Protein AF-W2SUS7-F1 (afdb_monomer_lite)

Organism: Necator americanus (NCBI:txid51031)

Sequence (127 aa):
MENPVPAKEDDEEQRRKEDVAWAEAGSSLRRVKRGKLRSSNHVSIKEGKYINYYSSYFFNFIPSSLKSVPLTDILEVRAGYNTDNLHRAAKQYVFQEAAPESTCFSVIFTHVKFLHKSVDFAASSKE

Secondary structure (DSSP, 8-state):
-PPP--HHHHHHHHHHHHHHHHHHH-EEEEEEETTEEEEEEEEEEETTTEEEEEE--SSTTSPPEEEEEEGGGEEEEEETT-SHHHHHHHTSHHHHHHS-GGGEEEEEEEETTTEEEEEEEE-SS--

Foldseek 3Di:
DDDDDDDPVVVVVVVVVVVQVDQAVFDWWFWQDQLDTHHTDTWHQPPVFWIWDWADDPDPPDDTDIDTDTPVFWDDKAAFQPDPRSVVSVVDPVSCVVAPRLQKMWTWGQDPPPRIDIIIIGDPDND

Structure (mmCIF, N/CA/C/O backbone):
data_AF-W2SUS7-F1
#
_entry.id   AF-W2SUS7-F1
#
loop_
_atom_site.group_PDB
_atom_site.id
_atom_site.type_symbol
_atom_site.label_atom_id
_atom_site.label_alt_id
_atom_site.label_comp_id
_atom_site.label_asym_id
_atom_site.label_entity_id
_atom_site.label_seq_id
_atom_site.pdbx_PDB_ins_code
_atom_site.Cartn_x
_atom_site.Cartn_y
_atom_site.Cartn_z
_atom_site.occupancy
_atom_site.B_iso_or_equiv
_atom_site.auth_seq_id
_atom_site.auth_comp_id
_atom_site.auth_asym_id
_atom_site.auth_atom_id
_atom_site.pdbx_PDB_model_num
ATOM 1 N N . MET A 1 1 ? 8.725 -3.638 49.864 1.00 43.28 1 MET A N 1
ATOM 2 C CA . MET A 1 1 ? 9.710 -3.145 48.882 1.00 43.28 1 MET A CA 1
ATOM 3 C C . MET A 1 1 ? 9.092 -3.364 47.516 1.00 43.28 1 MET A C 1
ATOM 5 O O . MET A 1 1 ? 9.174 -4.465 46.992 1.00 43.28 1 MET A O 1
ATOM 9 N N . GLU A 1 2 ? 8.348 -2.374 47.027 1.00 50.94 2 GLU A N 1
ATOM 10 C CA . GLU A 1 2 ? 7.801 -2.392 45.669 1.00 50.94 2 GLU A CA 1
ATOM 11 C C . GLU A 1 2 ? 8.917 -1.990 44.708 1.00 50.94 2 GLU A C 1
ATOM 13 O O . GLU A 1 2 ? 9.542 -0.941 44.868 1.00 50.94 2 GLU A O 1
ATOM 18 N N . ASN A 1 3 ? 9.214 -2.870 43.757 1.00 52.97 3 ASN A N 1
ATOM 19 C CA . ASN A 1 3 ? 10.178 -2.593 42.704 1.00 52.97 3 ASN A CA 1
ATOM 20 C C . ASN A 1 3 ? 9.542 -1.623 41.701 1.00 52.97 3 ASN A C 1
ATOM 22 O O . ASN A 1 3 ? 8.468 -1.937 41.185 1.00 52.97 3 ASN A O 1
ATOM 26 N N . PRO A 1 4 ? 10.177 -0.489 41.365 1.00 54.16 4 PRO A N 1
ATOM 27 C CA . PRO A 1 4 ? 9.678 0.353 40.299 1.00 54.16 4 PRO A CA 1
ATOM 28 C C . PRO A 1 4 ? 10.049 -0.302 38.967 1.00 54.16 4 PRO A C 1
ATOM 30 O O . PRO A 1 4 ? 11.225 -0.413 38.620 1.00 54.16 4 PRO A O 1
ATOM 33 N N . VAL A 1 5 ? 9.041 -0.697 38.192 1.00 61.47 5 VAL A N 1
ATOM 34 C CA . VAL A 1 5 ? 9.189 -0.957 36.755 1.00 61.47 5 VAL A CA 1
ATOM 35 C C . VAL A 1 5 ? 8.229 -0.028 35.999 1.00 61.47 5 VAL A C 1
ATOM 37 O O . VAL A 1 5 ? 7.137 -0.472 35.676 1.00 61.47 5 VAL A O 1
ATOM 40 N N . PRO A 1 6 ? 8.571 1.257 35.740 1.00 55.34 6 PRO A N 1
ATOM 41 C CA . PRO A 1 6 ? 7.690 2.147 34.976 1.00 55.34 6 PRO A CA 1
ATOM 42 C C . PRO A 1 6 ? 8.255 2.573 33.607 1.00 55.34 6 PRO A C 1
ATOM 44 O O . PRO A 1 6 ? 7.505 2.975 32.737 1.00 55.34 6 PRO A O 1
ATOM 47 N N . ALA A 1 7 ? 9.564 2.467 33.355 1.00 60.62 7 ALA A N 1
ATOM 48 C CA . ALA A 1 7 ? 10.171 3.160 32.209 1.00 60.62 7 ALA A CA 1
ATOM 49 C C . ALA A 1 7 ? 9.937 2.496 30.836 1.00 60.62 7 ALA A C 1
ATOM 51 O O . ALA A 1 7 ? 9.979 3.170 29.819 1.00 60.62 7 ALA A O 1
ATOM 52 N N . LYS A 1 8 ? 9.725 1.174 30.775 1.00 64.81 8 LYS A N 1
ATOM 53 C CA . LYS A 1 8 ? 9.675 0.447 29.489 1.00 64.81 8 LYS A CA 1
ATOM 54 C C . LYS A 1 8 ? 8.287 0.411 28.848 1.00 64.81 8 LYS A C 1
ATOM 56 O O . LYS A 1 8 ? 8.191 0.396 27.625 1.00 64.81 8 LYS A O 1
ATOM 61 N N . GLU A 1 9 ? 7.235 0.379 29.661 1.00 73.25 9 GLU A N 1
ATOM 62 C CA . GLU A 1 9 ? 5.850 0.319 29.173 1.00 73.25 9 GLU A CA 1
ATOM 63 C C . GLU A 1 9 ? 5.398 1.674 28.615 1.00 73.25 9 GLU A C 1
ATOM 65 O O . GLU A 1 9 ? 4.752 1.722 27.565 1.00 73.25 9 GLU A O 1
ATOM 70 N N . ASP A 1 10 ? 5.826 2.767 29.251 1.00 80.94 10 ASP A N 1
ATOM 71 C CA . ASP A 1 10 ? 5.538 4.133 28.809 1.00 80.94 10 ASP A CA 1
ATOM 72 C C . ASP A 1 10 ? 6.174 4.434 27.437 1.00 80.94 10 ASP A C 1
ATOM 74 O O . ASP A 1 10 ? 5.511 4.979 26.550 1.00 80.94 10 ASP A O 1
ATOM 78 N N . ASP A 1 11 ? 7.418 3.994 27.214 1.00 86.56 11 ASP A N 1
ATOM 79 C CA . ASP A 1 11 ? 8.122 4.144 25.932 1.00 86.56 11 ASP A CA 1
ATOM 80 C C . ASP A 1 11 ? 7.456 3.333 24.802 1.00 86.56 11 ASP A C 1
ATOM 82 O O . ASP A 1 11 ? 7.376 3.773 23.652 1.00 86.56 11 ASP A O 1
ATOM 86 N N . GLU A 1 12 ? 6.963 2.128 25.100 1.00 89.81 12 GLU A N 1
ATOM 87 C CA . GLU A 1 12 ? 6.254 1.288 24.129 1.00 89.81 12 GLU A CA 1
ATOM 88 C C . GLU A 1 12 ? 4.885 1.844 23.750 1.00 89.81 12 GLU A C 1
ATOM 90 O O . GLU A 1 12 ? 4.509 1.806 22.577 1.00 89.81 12 GLU A O 1
ATOM 95 N N . GLU A 1 13 ? 4.134 2.354 24.723 1.00 91.50 13 GLU A N 1
ATOM 96 C CA . GLU A 1 13 ? 2.854 3.016 24.483 1.00 91.50 13 GLU A CA 1
ATOM 97 C C . GLU A 1 13 ? 3.039 4.286 23.648 1.00 91.50 13 GLU A C 1
ATOM 99 O O . GLU A 1 13 ? 2.276 4.527 22.712 1.00 91.50 13 GLU A O 1
ATOM 104 N N . GLN A 1 14 ? 4.080 5.069 23.938 1.00 92.12 14 GLN A N 1
ATOM 105 C CA . GLN A 1 14 ? 4.392 6.272 23.177 1.00 92.12 14 GLN A CA 1
ATOM 106 C C . GLN A 1 14 ? 4.740 5.949 21.718 1.00 92.12 14 GLN A C 1
ATOM 108 O O . GLN A 1 14 ? 4.140 6.526 20.811 1.00 92.12 14 GLN A O 1
ATOM 113 N N . ARG A 1 15 ? 5.614 4.963 21.473 1.00 92.44 15 ARG A N 1
ATOM 114 C CA . ARG A 1 15 ? 5.929 4.507 20.106 1.00 92.44 15 ARG A CA 1
ATOM 115 C C . ARG A 1 15 ? 4.694 4.008 19.362 1.00 92.44 15 ARG A C 1
ATOM 117 O O . ARG A 1 15 ? 4.485 4.373 18.213 1.00 92.44 15 ARG A O 1
ATOM 124 N N . ARG A 1 16 ? 3.824 3.237 20.026 1.00 91.25 16 ARG A N 1
ATOM 125 C CA . ARG A 1 16 ? 2.567 2.768 19.418 1.00 91.25 16 ARG A CA 1
ATOM 126 C C . ARG A 1 16 ? 1.659 3.928 19.008 1.00 91.25 16 ARG A C 1
ATOM 128 O O 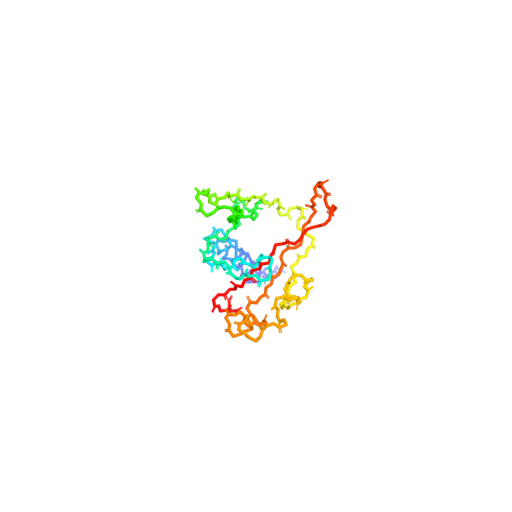. ARG A 1 16 ? 1.047 3.869 17.944 1.00 91.25 16 ARG A O 1
ATOM 135 N N . LYS A 1 17 ? 1.572 4.985 19.820 1.00 92.88 17 LYS A N 1
ATOM 136 C CA . LYS A 1 17 ? 0.804 6.191 19.471 1.00 92.88 17 LYS A CA 1
ATOM 137 C C . LYS A 1 17 ? 1.398 6.916 18.270 1.00 92.88 17 LYS A C 1
ATOM 139 O O . LYS A 1 17 ? 0.644 7.359 17.408 1.00 92.88 17 LYS A O 1
ATOM 144 N N . GLU A 1 18 ? 2.721 7.014 18.203 1.00 93.94 18 GLU A N 1
ATOM 145 C CA . GLU A 1 18 ? 3.432 7.626 17.077 1.00 93.94 18 GLU A CA 1
ATOM 146 C C . GLU A 1 18 ? 3.231 6.832 15.781 1.00 93.94 18 GLU A C 1
ATOM 148 O O . GLU A 1 18 ? 2.877 7.422 14.760 1.00 93.94 18 GLU A O 1
ATOM 153 N N . ASP A 1 19 ? 3.339 5.503 15.836 1.00 91.69 19 ASP A N 1
ATOM 154 C CA . ASP A 1 19 ? 3.108 4.614 14.692 1.00 91.69 19 ASP A CA 1
ATOM 155 C C . ASP A 1 19 ? 1.669 4.716 14.172 1.00 91.69 19 ASP A C 1
ATOM 157 O O . ASP A 1 19 ? 1.437 4.803 12.963 1.00 91.69 19 ASP A O 1
ATOM 161 N N . VAL A 1 20 ? 0.682 4.740 15.077 1.00 91.94 20 VAL A N 1
ATOM 162 C CA . VAL A 1 20 ? -0.728 4.916 14.703 1.00 91.94 20 VAL A CA 1
ATOM 163 C C . VAL A 1 20 ? -0.944 6.291 14.082 1.00 91.94 20 VAL A C 1
ATOM 165 O O . VAL A 1 20 ? -1.532 6.374 13.007 1.00 91.94 20 VAL A O 1
ATOM 168 N N . ALA A 1 21 ? -0.436 7.359 14.700 1.00 94.25 21 ALA A N 1
ATOM 169 C CA . ALA A 1 21 ? -0.571 8.710 14.166 1.00 94.25 21 ALA A CA 1
ATOM 170 C C . ALA A 1 21 ? 0.068 8.839 12.774 1.00 94.25 21 ALA A C 1
ATOM 172 O O . ALA A 1 21 ? -0.514 9.455 11.881 1.00 94.25 21 ALA A O 1
ATOM 173 N N . TRP A 1 22 ? 1.230 8.217 12.561 1.00 94.19 22 TRP A N 1
ATOM 174 C CA . TRP A 1 22 ? 1.889 8.168 11.258 1.00 94.19 22 TRP A CA 1
ATOM 175 C C . TRP A 1 22 ? 1.059 7.395 10.226 1.00 94.19 22 TRP A C 1
ATOM 177 O O . TRP A 1 22 ? 0.838 7.877 9.113 1.00 94.19 22 TRP A O 1
ATOM 187 N N . ALA A 1 23 ? 0.536 6.226 10.600 1.00 93.50 23 ALA A N 1
ATOM 188 C CA . ALA A 1 23 ? -0.301 5.424 9.717 1.00 93.50 23 ALA A CA 1
ATOM 189 C C . ALA A 1 23 ? -1.613 6.140 9.347 1.00 93.50 23 ALA A C 1
ATOM 191 O O . ALA A 1 23 ? -2.086 6.015 8.211 1.00 93.50 23 ALA A O 1
ATOM 192 N N . GLU A 1 24 ? -2.181 6.910 10.279 1.00 94.94 24 GLU A N 1
ATOM 193 C CA . GLU A 1 24 ? -3.373 7.729 10.055 1.00 94.94 24 GLU A CA 1
ATOM 194 C C . GLU A 1 24 ? -3.106 8.960 9.195 1.00 94.94 24 GLU A C 1
ATOM 196 O O . GLU A 1 24 ? -3.901 9.266 8.301 1.00 94.94 24 GLU A O 1
ATOM 201 N N . ALA A 1 25 ? -1.967 9.622 9.407 1.00 95.62 25 ALA A N 1
ATOM 202 C CA . ALA A 1 25 ? -1.504 10.703 8.547 1.00 95.62 25 ALA A CA 1
ATOM 203 C C . ALA A 1 25 ? -1.292 10.218 7.110 1.00 95.62 25 ALA A C 1
ATOM 205 O O . ALA A 1 25 ? -1.584 10.960 6.176 1.00 95.62 25 ALA A O 1
ATOM 206 N N . GLY A 1 26 ? -0.844 8.969 6.941 1.00 95.06 26 GLY A N 1
ATOM 207 C CA . GLY A 1 26 ? -0.683 8.304 5.656 1.00 95.06 26 GLY A CA 1
ATOM 208 C C . GLY A 1 26 ? 0.515 8.794 4.848 1.00 95.06 26 GLY A C 1
ATOM 209 O O . GLY A 1 26 ? 1.258 9.692 5.233 1.00 95.06 26 GLY A O 1
ATOM 210 N N . SER A 1 27 ? 0.696 8.201 3.671 1.00 95.19 27 SER A N 1
ATOM 211 C CA . SER A 1 27 ? 1.807 8.517 2.777 1.00 95.19 27 SER A CA 1
ATOM 212 C C . SER A 1 27 ? 1.383 8.525 1.311 1.00 95.19 27 SER A C 1
ATOM 214 O O . SER A 1 27 ? 0.338 8.001 0.914 1.00 95.19 27 SER A O 1
ATOM 216 N N . SER A 1 28 ? 2.197 9.173 0.485 1.00 95.88 28 SER A N 1
ATOM 217 C CA . SER A 1 28 ? 2.010 9.231 -0.961 1.00 95.88 28 SER A CA 1
ATOM 218 C C . SER A 1 28 ? 2.672 8.027 -1.620 1.00 95.88 28 SER A C 1
ATOM 220 O O . SER A 1 28 ? 3.895 7.941 -1.685 1.00 95.88 28 SER A O 1
ATOM 222 N N . LEU A 1 29 ? 1.863 7.110 -2.151 1.00 96.56 29 LEU A N 1
ATOM 223 C CA . LEU A 1 29 ? 2.3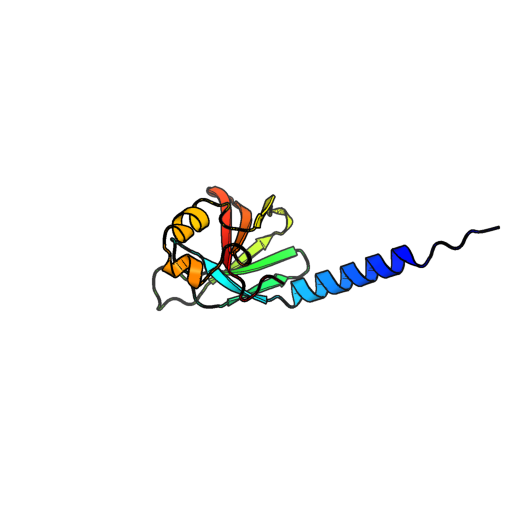37 5.876 -2.773 1.00 96.56 29 LEU A CA 1
ATOM 224 C C . LEU A 1 29 ? 1.915 5.783 -4.236 1.00 96.56 29 LEU A C 1
ATOM 226 O O . LEU A 1 29 ? 0.831 6.212 -4.645 1.00 96.56 29 LEU A O 1
ATOM 230 N N . ARG A 1 30 ? 2.755 5.145 -5.050 1.00 95.75 30 ARG A N 1
ATOM 231 C CA . ARG A 1 30 ? 2.439 4.852 -6.448 1.00 95.75 30 ARG A CA 1
ATOM 232 C C . ARG A 1 30 ? 1.913 3.437 -6.557 1.00 95.75 30 ARG A C 1
ATOM 234 O O . ARG A 1 30 ? 2.621 2.468 -6.311 1.00 95.75 30 ARG A O 1
ATOM 241 N N . ARG A 1 31 ? 0.662 3.292 -6.980 1.00 95.62 31 ARG A N 1
ATOM 242 C CA . ARG A 1 31 ? 0.083 1.965 -7.187 1.00 95.62 31 ARG A CA 1
ATOM 243 C C . ARG A 1 31 ? 0.711 1.269 -8.393 1.00 95.62 31 ARG A C 1
ATOM 245 O O . ARG A 1 31 ? 0.784 1.859 -9.471 1.00 95.62 31 ARG A O 1
ATOM 252 N N . VAL A 1 32 ? 1.030 -0.012 -8.254 1.00 95.00 32 VAL A N 1
ATOM 253 C CA . VAL A 1 32 ? 1.403 -0.888 -9.365 1.00 95.00 32 VAL A CA 1
ATOM 254 C C . VAL A 1 32 ? 0.183 -1.701 -9.780 1.00 95.00 32 VAL A C 1
ATOM 256 O O . VAL A 1 32 ? -0.442 -2.406 -8.991 1.00 95.00 32 VAL A O 1
ATOM 259 N N . LYS A 1 33 ? -0.222 -1.582 -11.044 1.00 91.00 33 LYS A N 1
ATOM 260 C CA . LYS A 1 33 ? -1.399 -2.286 -11.568 1.00 91.00 33 LYS A CA 1
ATOM 261 C C . LYS A 1 33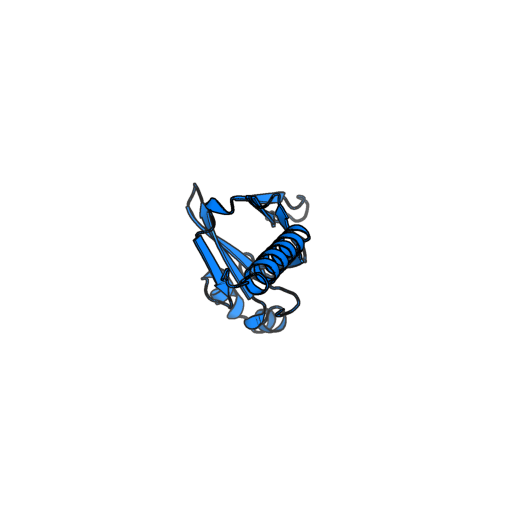 ? -1.163 -2.674 -13.015 1.00 91.00 33 LYS A C 1
ATOM 263 O O . LYS A 1 33 ? -0.870 -1.812 -13.840 1.00 91.00 33 LYS A O 1
ATOM 268 N N . ARG A 1 34 ? -1.351 -3.962 -13.332 1.00 88.94 34 ARG A N 1
ATOM 269 C CA . ARG A 1 34 ? -1.124 -4.518 -14.683 1.00 88.94 34 ARG A CA 1
ATOM 270 C C . ARG A 1 34 ? 0.297 -4.227 -15.188 1.00 88.94 34 ARG A C 1
ATOM 272 O O . ARG A 1 34 ? 0.471 -3.779 -16.317 1.00 88.94 34 ARG A O 1
ATOM 279 N N . GLY A 1 35 ? 1.291 -4.412 -14.319 1.00 88.00 35 GLY A N 1
ATOM 280 C CA . GLY A 1 35 ? 2.699 -4.151 -14.636 1.00 88.00 35 GLY A CA 1
ATOM 281 C C . GLY A 1 35 ? 3.077 -2.680 -14.837 1.00 88.00 35 GLY A C 1
ATOM 282 O O . GLY A 1 35 ? 4.188 -2.404 -15.263 1.00 88.00 35 GLY A O 1
ATOM 283 N N . LYS A 1 36 ? 2.169 -1.730 -14.573 1.00 90.81 36 LYS A N 1
ATOM 284 C CA . LYS A 1 36 ? 2.425 -0.297 -14.754 1.00 90.81 36 LYS A CA 1
ATOM 285 C C . LYS A 1 36 ? 2.331 0.448 -13.438 1.00 90.81 36 LYS A C 1
ATOM 287 O O . LYS A 1 36 ? 1.384 0.257 -12.669 1.00 90.81 36 LYS A O 1
ATOM 292 N N . LEU A 1 37 ? 3.284 1.345 -13.241 1.00 93.56 37 LEU A N 1
ATOM 293 C CA . LEU A 1 37 ? 3.314 2.269 -12.126 1.00 93.56 37 LEU A CA 1
ATOM 294 C C . LEU A 1 37 ? 2.368 3.442 -12.409 1.00 93.56 37 LEU A C 1
ATOM 296 O O . LEU A 1 37 ? 2.420 4.061 -13.473 1.00 93.56 37 LEU A O 1
ATOM 300 N N . ARG A 1 38 ? 1.447 3.714 -11.489 1.00 92.00 38 ARG A N 1
ATOM 301 C CA . ARG A 1 38 ? 0.461 4.795 -11.620 1.00 92.00 38 ARG A CA 1
ATOM 302 C C . ARG A 1 38 ? 0.992 6.096 -11.011 1.00 92.00 38 ARG A C 1
ATOM 304 O O . ARG A 1 38 ? 2.101 6.143 -10.471 1.00 92.00 38 ARG A O 1
ATOM 311 N N . SER A 1 39 ? 0.205 7.163 -11.149 1.00 90.81 39 SER A N 1
ATOM 312 C CA . SER A 1 39 ? 0.452 8.413 -10.434 1.00 90.81 39 SER A CA 1
ATOM 313 C C . SER A 1 39 ? 0.426 8.178 -8.924 1.00 90.81 39 SER A C 1
ATOM 315 O O . SER A 1 39 ? -0.235 7.252 -8.435 1.00 90.81 39 SER A O 1
ATOM 317 N N . SER A 1 40 ? 1.167 9.014 -8.202 1.00 93.69 40 SER A N 1
ATOM 318 C CA . SER A 1 40 ? 1.157 8.999 -6.744 1.00 93.69 40 SER A CA 1
ATOM 319 C C . SER A 1 40 ? -0.240 9.335 -6.226 1.00 93.69 40 SER A C 1
ATOM 321 O O . SER A 1 40 ? -0.918 10.199 -6.784 1.00 93.69 40 SER A O 1
ATOM 323 N N . ASN A 1 41 ? -0.694 8.607 -5.212 1.00 94.19 41 ASN A N 1
ATOM 324 C CA . ASN A 1 41 ? -1.956 8.843 -4.527 1.00 94.19 41 ASN A CA 1
ATOM 325 C C . ASN A 1 41 ? -1.755 8.646 -3.026 1.00 94.19 41 ASN A C 1
ATOM 327 O O . ASN A 1 41 ? -0.914 7.857 -2.600 1.00 94.19 41 ASN A O 1
ATOM 331 N N . HIS A 1 42 ? -2.574 9.334 -2.241 1.00 95.19 42 HIS A N 1
ATOM 332 C CA . HIS A 1 42 ? -2.555 9.197 -0.796 1.00 95.19 42 HIS A CA 1
ATOM 333 C C . HIS A 1 42 ? -3.093 7.826 -0.361 1.00 95.19 42 HIS A C 1
ATOM 335 O O . HIS A 1 42 ? -4.137 7.377 -0.853 1.00 95.19 42 HIS A O 1
ATOM 341 N N . VAL A 1 43 ? -2.367 7.180 0.548 1.00 96.81 43 VAL A N 1
ATOM 342 C CA . VAL A 1 43 ? -2.727 5.918 1.195 1.00 96.81 43 VAL A CA 1
ATOM 343 C C . VAL A 1 43 ? -2.592 6.107 2.698 1.00 96.81 43 VAL A C 1
ATOM 345 O O . VAL A 1 43 ? -1.546 6.544 3.164 1.00 96.81 43 VAL A O 1
ATOM 348 N N . SER A 1 44 ? -3.636 5.777 3.449 1.00 97.12 44 SER A N 1
ATOM 349 C CA . SER A 1 44 ? -3.663 5.942 4.905 1.00 97.12 44 SER A CA 1
ATOM 350 C C . SER A 1 44 ? -4.455 4.833 5.577 1.00 97.12 44 SER A C 1
ATOM 352 O O . SER A 1 44 ? -5.275 4.160 4.941 1.00 97.12 44 SER A O 1
ATOM 354 N N . ILE A 1 45 ? -4.220 4.650 6.872 1.00 96.44 45 ILE A N 1
ATOM 355 C CA . ILE A 1 45 ? -5.085 3.864 7.744 1.00 96.44 45 ILE A CA 1
ATOM 356 C C . ILE A 1 45 ? -6.101 4.817 8.367 1.00 96.44 45 ILE A C 1
ATOM 358 O O . ILE A 1 45 ? -5.735 5.798 8.983 1.00 96.44 45 ILE A O 1
ATOM 362 N N . LYS A 1 46 ? -7.398 4.572 8.211 1.00 93.31 46 LYS A N 1
ATOM 363 C CA . LYS A 1 46 ? -8.442 5.431 8.777 1.00 93.31 46 LYS A CA 1
ATOM 364 C C . LYS A 1 46 ? -9.098 4.761 9.975 1.00 93.31 46 LYS A C 1
ATOM 366 O O . LYS A 1 46 ? -9.526 3.608 9.863 1.00 93.31 46 LYS A O 1
ATOM 371 N N . GLU A 1 47 ? -9.214 5.507 11.076 1.00 89.81 47 GLU A N 1
ATOM 372 C CA . GLU A 1 47 ? -9.888 5.099 12.322 1.00 89.81 47 GLU A CA 1
ATOM 373 C C . GLU A 1 47 ? -9.315 3.804 12.925 1.00 89.81 47 GLU A C 1
ATOM 375 O O . GLU A 1 47 ? -10.046 3.040 13.556 1.00 89.81 47 GLU A O 1
ATOM 380 N N . GLY A 1 48 ? -8.047 3.484 12.640 1.00 89.81 48 GLY A N 1
ATOM 381 C CA . GLY A 1 48 ? -7.447 2.189 12.983 1.00 89.81 48 GLY A CA 1
ATOM 382 C C . GLY A 1 48 ? -8.183 0.965 12.411 1.00 89.81 48 GLY A C 1
ATOM 383 O O . GLY A 1 48 ? -8.031 -0.136 12.932 1.00 89.81 48 GLY A O 1
ATOM 384 N N . LYS A 1 49 ? -9.022 1.136 11.378 1.00 95.44 49 LYS A N 1
ATOM 385 C CA . LYS A 1 49 ? -9.937 0.090 10.881 1.00 95.44 49 LYS A CA 1
ATOM 386 C C . LYS A 1 49 ? -9.797 -0.218 9.405 1.00 95.44 49 LYS A C 1
ATOM 388 O O . LYS A 1 49 ? -10.073 -1.348 9.011 1.00 95.44 49 LYS A O 1
ATOM 393 N N . TYR A 1 50 ? -9.395 0.751 8.587 1.00 97.06 50 TYR A N 1
ATOM 394 C CA . TYR A 1 50 ? -9.385 0.587 7.134 1.00 97.06 50 TYR A CA 1
ATOM 395 C C . TYR A 1 50 ? -8.100 1.105 6.519 1.00 97.06 50 TYR A C 1
ATOM 397 O O . TYR A 1 50 ? -7.761 2.263 6.729 1.00 97.06 50 TYR A O 1
ATOM 405 N N . ILE A 1 51 ? -7.454 0.316 5.662 1.00 97.00 51 ILE A N 1
ATOM 406 C CA . ILE A 1 51 ? -6.498 0.874 4.706 1.00 97.00 51 ILE A CA 1
ATOM 407 C C . ILE A 1 51 ? -7.265 1.462 3.518 1.00 97.00 51 ILE A C 1
ATOM 409 O O . ILE A 1 51 ? -8.078 0.791 2.873 1.00 97.00 51 ILE A O 1
ATOM 413 N N . ASN A 1 52 ? -6.999 2.730 3.227 1.00 96.88 52 ASN A N 1
ATOM 414 C CA . ASN A 1 52 ? -7.631 3.496 2.166 1.00 96.88 52 ASN A CA 1
ATOM 415 C C . ASN A 1 52 ? -6.640 3.769 1.043 1.00 96.88 52 ASN A C 1
ATOM 417 O O . ASN A 1 52 ? -5.541 4.250 1.286 1.00 96.88 52 ASN A O 1
ATOM 421 N N . TYR A 1 53 ? -7.035 3.503 -0.199 1.00 95.19 53 TYR A N 1
ATOM 422 C CA . TYR A 1 53 ? -6.212 3.797 -1.370 1.00 95.19 53 TYR A CA 1
ATOM 423 C C . TYR A 1 53 ? -7.063 4.111 -2.596 1.00 95.19 53 TYR A C 1
ATOM 425 O O . TYR A 1 53 ? -8.200 3.657 -2.740 1.00 95.19 53 TYR A O 1
ATOM 433 N N . TYR A 1 54 ? -6.486 4.844 -3.545 1.00 91.06 54 TYR A N 1
ATOM 434 C CA . TYR A 1 54 ? -7.165 5.187 -4.789 1.00 91.06 54 TYR A CA 1
ATOM 435 C C . TYR A 1 54 ? -6.889 4.182 -5.910 1.00 91.06 54 TYR A C 1
ATOM 437 O O . TYR A 1 54 ? -5.781 3.685 -6.132 1.00 91.06 54 TYR A O 1
ATOM 445 N N . SER A 1 55 ? -7.936 3.883 -6.673 1.00 84.19 55 SER A N 1
ATOM 446 C CA . SER A 1 55 ? -7.882 2.995 -7.825 1.00 84.19 55 SER A CA 1
ATOM 447 C C . SER A 1 55 ? -8.461 3.672 -9.058 1.00 84.19 55 SER A C 1
ATOM 449 O O . SER A 1 55 ? -9.669 3.878 -9.138 1.00 84.19 55 SER A O 1
ATOM 451 N N . SER A 1 56 ? -7.628 3.902 -10.075 1.00 75.62 56 SER A N 1
ATOM 452 C CA . SER A 1 56 ? -8.104 4.320 -11.397 1.00 75.62 56 SER A CA 1
ATOM 453 C C . SER A 1 56 ? -8.759 3.171 -12.172 1.00 75.62 56 SER A C 1
ATOM 455 O O . SER A 1 56 ? -8.318 2.006 -12.121 1.00 75.62 56 SER A O 1
ATOM 457 N N . TYR A 1 57 ? -9.828 3.517 -12.892 1.00 65.19 57 TYR A N 1
ATOM 458 C CA . TYR A 1 57 ? -10.479 2.653 -13.871 1.00 65.19 57 TYR A CA 1
ATOM 459 C C . TYR A 1 57 ? -9.688 2.625 -15.185 1.00 65.19 57 TYR A C 1
ATOM 461 O O . TYR A 1 57 ? -8.654 3.277 -15.329 1.00 65.19 57 TYR A O 1
ATOM 469 N N . PHE A 1 58 ? -10.118 1.772 -16.115 1.00 64.38 58 PHE A N 1
ATOM 470 C CA . PHE A 1 58 ? -9.447 1.586 -17.404 1.00 64.38 58 PHE A CA 1
ATOM 471 C C . PHE A 1 58 ? -9.517 2.837 -18.296 1.00 64.38 58 PHE A C 1
ATOM 473 O O . PHE A 1 58 ? -8.644 3.030 -19.134 1.00 64.38 58 PHE A O 1
ATOM 480 N N . PHE A 1 59 ? -10.503 3.703 -18.063 1.00 64.44 59 PHE A N 1
ATOM 481 C CA . PHE A 1 59 ? -10.693 4.952 -18.782 1.00 64.44 59 PHE A CA 1
ATOM 482 C C . PHE A 1 59 ? -10.203 6.149 -17.966 1.00 64.44 59 PHE A C 1
ATOM 484 O O . PHE A 1 59 ? -10.627 6.342 -16.827 1.00 64.44 59 PHE A O 1
ATOM 491 N N . ASN A 1 60 ? -9.334 6.964 -18.567 1.00 61.34 60 ASN A N 1
ATOM 492 C CA . ASN A 1 60 ? -8.703 8.117 -17.916 1.00 61.34 60 ASN A CA 1
ATOM 493 C C . ASN A 1 60 ? -9.671 9.280 -17.624 1.00 61.34 60 ASN A C 1
ATOM 495 O O . ASN A 1 60 ? -9.302 10.190 -16.894 1.00 61.34 60 ASN A O 1
ATOM 499 N N . PHE A 1 61 ? -10.892 9.254 -18.167 1.00 69.19 61 PHE A N 1
ATOM 500 C CA . PHE A 1 61 ? -11.932 10.253 -17.891 1.00 69.19 61 PHE A CA 1
ATOM 501 C C . PHE A 1 61 ? -12.763 9.939 -16.637 1.00 69.19 61 PHE A C 1
ATOM 503 O O . PHE A 1 61 ? -13.566 10.764 -16.214 1.00 69.19 61 PHE A O 1
ATOM 510 N N . ILE A 1 62 ? -12.596 8.753 -16.040 1.00 71.06 62 ILE A N 1
ATOM 511 C CA . ILE A 1 62 ? -13.310 8.378 -14.818 1.00 71.06 62 ILE A CA 1
ATOM 512 C C . ILE A 1 62 ? -12.424 8.721 -13.615 1.00 71.06 62 ILE A C 1
ATOM 514 O O . ILE A 1 62 ? -11.289 8.229 -13.554 1.00 71.06 62 ILE A O 1
ATOM 518 N N . PRO A 1 63 ? -12.933 9.498 -12.639 1.00 74.88 63 PRO A N 1
ATOM 519 C CA . PRO A 1 63 ? -12.225 9.764 -11.395 1.00 74.88 63 PRO A CA 1
ATOM 520 C C . PRO A 1 63 ? -11.751 8.476 -10.716 1.00 74.88 63 PRO A C 1
ATOM 522 O O . PRO A 1 63 ? -12.377 7.412 -10.811 1.00 74.88 63 PRO A O 1
ATOM 525 N N . SER A 1 64 ? -10.625 8.558 -10.013 1.00 81.19 64 SER A N 1
ATOM 526 C CA . SER A 1 64 ? -10.168 7.451 -9.184 1.00 81.19 64 SER A CA 1
ATOM 527 C C . SER A 1 64 ? -11.215 7.140 -8.110 1.00 81.19 64 SER A C 1
ATOM 529 O O . SER A 1 64 ? -11.744 8.022 -7.443 1.00 81.19 64 SER A O 1
ATOM 531 N N . SER A 1 65 ? -11.529 5.857 -7.935 1.00 86.75 65 SER A N 1
ATOM 532 C CA . SER A 1 65 ? -12.391 5.417 -6.838 1.00 86.75 65 SER A CA 1
ATOM 533 C C . SER A 1 65 ? -11.534 5.192 -5.606 1.00 86.75 65 SER A C 1
ATOM 535 O O . SER A 1 65 ? -10.557 4.437 -5.670 1.00 86.75 65 SER A O 1
ATOM 537 N N . LEU A 1 66 ? -11.947 5.791 -4.491 1.00 92.38 66 LEU A N 1
ATOM 538 C CA . LEU A 1 66 ? -11.474 5.404 -3.170 1.00 92.38 66 LEU A CA 1
ATOM 539 C C . LEU A 1 66 ? -11.882 3.948 -2.907 1.00 92.38 66 LEU A C 1
ATOM 541 O O . LEU A 1 66 ? -13.011 3.540 -3.203 1.00 92.38 66 LEU A O 1
ATOM 545 N N . LYS A 1 67 ? -10.935 3.155 -2.416 1.00 93.75 67 LYS A N 1
ATOM 546 C CA . LYS A 1 67 ? -11.126 1.785 -1.952 1.00 93.75 67 LYS A CA 1
ATOM 547 C C . LYS A 1 67 ? -10.713 1.725 -0.492 1.00 93.75 67 LYS A C 1
ATOM 549 O O . LYS A 1 67 ? -9.654 2.239 -0.149 1.00 93.75 67 LYS A O 1
ATOM 554 N N . SER A 1 68 ? -11.534 1.061 0.307 1.00 95.50 68 SER A N 1
ATOM 555 C CA . SER A 1 68 ? -11.305 0.819 1.727 1.00 95.50 68 SER A CA 1
ATOM 556 C C . SER A 1 68 ? -11.269 -0.684 1.941 1.00 95.50 68 SER A C 1
ATOM 558 O O . SER A 1 68 ? -12.175 -1.387 1.488 1.00 95.50 68 SER A O 1
ATOM 560 N N . VAL A 1 69 ? -10.208 -1.177 2.568 1.00 95.75 69 VAL A N 1
ATOM 561 C CA . VAL A 1 69 ? -10.065 -2.585 2.949 1.00 95.75 69 VAL A CA 1
ATOM 562 C C . VAL A 1 69 ? -9.997 -2.637 4.473 1.00 95.75 69 VAL A C 1
ATOM 564 O O . VAL A 1 69 ? -9.152 -1.939 5.038 1.00 95.75 69 VAL A O 1
ATOM 567 N N . PRO A 1 70 ? -10.877 -3.398 5.144 1.00 96.69 70 PRO A N 1
ATOM 568 C CA . PRO A 1 70 ? -10.786 -3.597 6.585 1.00 96.69 70 PRO A CA 1
ATOM 569 C C . PRO A 1 70 ? -9.419 -4.168 6.966 1.00 96.69 70 PRO A C 1
ATOM 571 O O . PRO A 1 70 ? -8.935 -5.092 6.316 1.00 96.69 70 PRO A O 1
ATOM 574 N N . LEU A 1 71 ? -8.799 -3.658 8.030 1.00 96.19 71 LEU A N 1
ATOM 575 C CA . LEU A 1 71 ? -7.537 -4.218 8.524 1.00 96.19 71 LEU A CA 1
ATOM 576 C C . LEU A 1 71 ? -7.705 -5.678 8.962 1.00 96.19 71 LEU A C 1
ATOM 578 O O . LEU A 1 71 ? -6.779 -6.464 8.814 1.00 96.19 71 LEU A O 1
ATOM 582 N N . THR A 1 72 ? -8.903 -6.058 9.419 1.00 96.94 72 THR A N 1
ATOM 583 C CA . THR A 1 72 ? -9.266 -7.444 9.760 1.00 96.94 72 THR A CA 1
ATOM 584 C C . THR A 1 72 ? -9.222 -8.398 8.570 1.00 96.94 72 THR A C 1
ATOM 586 O O . THR A 1 72 ? -9.126 -9.604 8.766 1.00 96.94 72 THR A O 1
ATOM 589 N N . ASP A 1 73 ? -9.297 -7.869 7.347 1.00 96.81 73 ASP A N 1
ATOM 590 C CA . ASP A 1 73 ? -9.243 -8.663 6.122 1.00 96.81 73 ASP A CA 1
ATOM 591 C C . ASP A 1 73 ? -7.806 -8.794 5.599 1.00 96.81 73 ASP A C 1
ATOM 593 O O . ASP A 1 73 ? -7.563 -9.583 4.684 1.00 96.81 73 ASP A O 1
ATOM 597 N N . ILE A 1 74 ? -6.847 -8.031 6.143 1.00 97.19 74 ILE A N 1
ATOM 598 C CA . ILE A 1 74 ? -5.436 -8.115 5.757 1.00 97.19 74 ILE A CA 1
ATOM 599 C C . ILE A 1 74 ? -4.850 -9.415 6.300 1.00 97.19 74 ILE A C 1
ATOM 601 O O . ILE A 1 74 ? -4.906 -9.702 7.491 1.00 97.19 74 ILE A O 1
ATOM 605 N N . LEU A 1 75 ? -4.256 -10.187 5.397 1.00 97.06 75 LEU A N 1
ATOM 606 C CA . LEU A 1 75 ? -3.609 -11.456 5.700 1.00 97.06 75 LEU A CA 1
ATOM 607 C C . LEU A 1 75 ? -2.113 -11.269 5.939 1.00 97.06 75 LEU A C 1
ATOM 609 O O . LEU A 1 75 ? -1.548 -11.861 6.852 1.00 97.06 75 LEU A O 1
ATOM 613 N N . GLU A 1 76 ? -1.463 -10.464 5.099 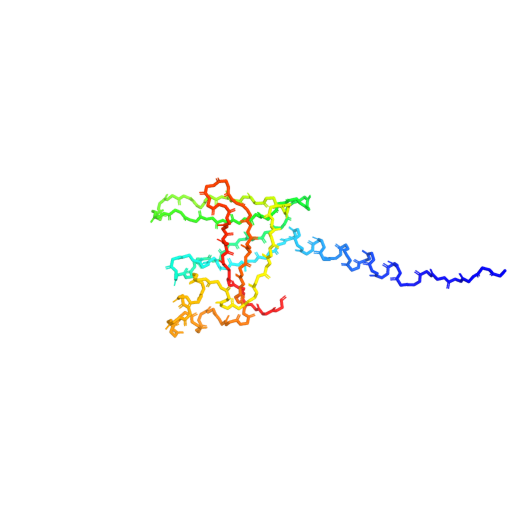1.00 97.00 76 GLU A N 1
ATOM 614 C CA . GLU A 1 76 ? -0.020 -10.241 5.155 1.00 97.00 76 GLU A CA 1
ATOM 615 C C . GLU A 1 76 ? 0.387 -9.012 4.329 1.00 97.00 76 GLU A C 1
ATOM 617 O O . GLU A 1 76 ? -0.317 -8.577 3.408 1.00 97.00 76 GLU A O 1
ATOM 622 N N . VAL A 1 77 ? 1.576 -8.491 4.627 1.00 97.31 77 VAL A N 1
ATOM 623 C CA . VAL A 1 77 ? 2.278 -7.507 3.802 1.00 97.31 77 VAL A CA 1
ATOM 624 C C . VAL A 1 77 ? 3.587 -8.129 3.337 1.00 97.31 77 VAL A C 1
ATOM 626 O O . VAL A 1 77 ? 4.376 -8.605 4.150 1.00 97.31 77 VAL A O 1
ATOM 629 N N . ARG A 1 78 ? 3.826 -8.130 2.025 1.00 97.94 78 ARG A N 1
ATOM 630 C CA . ARG A 1 78 ? 5.056 -8.664 1.428 1.00 97.94 78 ARG A CA 1
ATOM 631 C C . ARG A 1 78 ? 5.879 -7.538 0.832 1.00 97.94 78 ARG A C 1
ATOM 633 O O . ARG A 1 78 ? 5.400 -6.859 -0.072 1.00 97.94 78 ARG A O 1
ATOM 640 N N . ALA A 1 79 ? 7.106 -7.367 1.307 1.00 97.81 79 ALA A N 1
ATOM 641 C CA . ALA A 1 79 ? 8.074 -6.454 0.705 1.00 97.81 79 ALA A CA 1
ATOM 642 C C . ALA A 1 79 ? 8.654 -7.032 -0.596 1.00 97.81 79 ALA A C 1
ATOM 644 O O . ALA A 1 79 ? 8.582 -8.240 -0.834 1.00 97.81 79 ALA A O 1
ATOM 645 N N . GLY A 1 80 ? 9.249 -6.177 -1.421 1.00 97.88 80 GLY A N 1
ATOM 646 C CA . GLY A 1 80 ? 9.904 -6.551 -2.666 1.00 97.88 80 GLY A CA 1
ATOM 647 C C . GLY A 1 80 ? 8.942 -7.017 -3.751 1.00 97.88 80 GLY A C 1
ATOM 648 O O . GLY A 1 80 ? 7.741 -6.735 -3.735 1.00 97.88 80 GLY A O 1
ATOM 649 N N . TYR A 1 81 ? 9.467 -7.772 -4.713 1.00 97.75 81 TYR A N 1
ATOM 650 C CA . TYR A 1 81 ? 8.698 -8.251 -5.861 1.00 97.75 81 TYR A CA 1
ATOM 651 C C . TYR A 1 81 ? 7.989 -9.594 -5.607 1.00 97.75 81 TYR A C 1
ATOM 653 O O . TYR A 1 81 ? 7.789 -10.381 -6.529 1.00 97.75 81 TYR A O 1
ATOM 661 N N . ASN A 1 82 ? 7.573 -9.855 -4.365 1.00 97.06 82 ASN A N 1
ATOM 662 C CA . ASN A 1 82 ? 7.106 -11.163 -3.878 1.00 97.06 82 ASN A CA 1
ATOM 663 C C . ASN A 1 82 ? 5.613 -11.472 -4.141 1.00 97.06 82 ASN A C 1
ATOM 665 O O . ASN A 1 82 ? 4.982 -12.266 -3.434 1.00 97.06 82 ASN A O 1
ATOM 669 N N . THR A 1 83 ? 5.032 -10.847 -5.165 1.00 95.38 83 THR A N 1
ATOM 670 C CA . THR A 1 83 ? 3.690 -11.150 -5.687 1.00 95.38 83 THR A CA 1
ATOM 671 C C . THR A 1 83 ? 3.729 -11.242 -7.205 1.00 95.38 83 THR A C 1
ATOM 673 O O . THR A 1 83 ? 4.500 -10.533 -7.846 1.00 95.38 83 THR A O 1
ATOM 676 N N . ASP A 1 84 ? 2.871 -12.067 -7.813 1.00 93.38 84 ASP A N 1
ATOM 677 C CA . ASP A 1 84 ? 2.885 -12.310 -9.266 1.00 93.38 84 ASP A CA 1
ATOM 678 C C . ASP A 1 84 ? 2.844 -11.026 -10.103 1.00 93.38 84 ASP A C 1
ATOM 680 O O . ASP A 1 84 ? 3.480 -10.926 -11.157 1.00 93.38 84 ASP A O 1
ATOM 684 N N . ASN A 1 85 ? 2.087 -10.019 -9.656 1.00 92.94 85 ASN A N 1
ATOM 685 C CA . ASN A 1 85 ? 1.960 -8.773 -10.397 1.00 92.94 85 ASN A CA 1
ATOM 686 C C . ASN A 1 85 ? 3.215 -7.891 -10.283 1.00 92.94 85 ASN A C 1
ATOM 688 O O . ASN A 1 85 ? 3.622 -7.356 -11.317 1.00 92.94 85 ASN A O 1
ATOM 692 N N . LEU A 1 86 ? 3.850 -7.778 -9.108 1.00 96.62 86 LEU A N 1
ATOM 693 C CA . LEU A 1 86 ? 5.141 -7.088 -8.972 1.00 96.62 86 LEU A CA 1
ATOM 694 C C . LEU A 1 86 ? 6.273 -7.866 -9.635 1.00 96.62 86 LEU A C 1
ATOM 696 O O . LEU A 1 86 ? 7.016 -7.280 -10.414 1.00 96.62 86 LEU A O 1
ATOM 700 N N . HIS A 1 87 ? 6.352 -9.178 -9.418 1.00 97.00 87 HIS A N 1
ATOM 701 C CA . HIS A 1 87 ? 7.345 -10.048 -10.042 1.00 97.00 87 HIS A CA 1
ATOM 702 C C . HIS A 1 87 ? 7.319 -9.922 -11.568 1.00 97.00 87 HIS A C 1
ATOM 704 O O . HIS A 1 87 ? 8.348 -9.773 -12.224 1.00 97.00 87 HIS A O 1
ATOM 710 N N . ARG A 1 88 ? 6.119 -9.917 -12.163 1.00 96.25 88 ARG A N 1
ATOM 711 C CA . ARG A 1 88 ? 5.959 -9.707 -13.605 1.00 96.25 88 ARG A CA 1
ATOM 712 C C . ARG A 1 88 ? 6.344 -8.292 -14.038 1.00 96.25 88 ARG A C 1
ATOM 714 O O . ARG A 1 88 ? 6.923 -8.152 -15.112 1.00 96.25 88 ARG A O 1
ATOM 721 N N . ALA A 1 89 ? 6.000 -7.262 -13.261 1.00 96.62 89 ALA A N 1
ATOM 722 C CA . ALA A 1 89 ? 6.363 -5.875 -13.565 1.00 96.62 89 ALA A CA 1
ATOM 723 C C . ALA A 1 89 ? 7.887 -5.685 -13.563 1.00 96.62 89 ALA A C 1
ATOM 725 O O . ALA A 1 89 ? 8.446 -5.125 -14.504 1.00 96.62 89 ALA A O 1
ATOM 726 N N . ALA A 1 90 ? 8.548 -6.256 -12.557 1.00 97.38 90 ALA A N 1
ATOM 727 C CA . ALA A 1 90 ? 9.985 -6.203 -12.347 1.00 97.38 90 ALA A CA 1
ATOM 728 C C . ALA A 1 90 ? 10.802 -6.862 -13.464 1.00 97.38 90 ALA A C 1
ATOM 730 O O . ALA A 1 90 ? 11.988 -6.596 -13.575 1.00 97.38 90 ALA A O 1
ATOM 731 N N . LYS A 1 91 ? 10.206 -7.658 -14.361 1.00 96.81 91 LYS A N 1
ATOM 732 C CA . LYS A 1 91 ? 10.919 -8.150 -15.556 1.00 96.81 91 LYS A CA 1
ATOM 733 C C . LYS A 1 91 ? 11.350 -7.024 -16.505 1.00 96.81 91 LYS A C 1
ATOM 735 O O . LYS A 1 91 ? 12.176 -7.253 -17.382 1.00 96.81 91 LYS A O 1
ATOM 740 N N . GLN A 1 92 ? 10.777 -5.828 -16.368 1.00 96.94 92 GLN A N 1
ATOM 741 C CA . GLN A 1 92 ? 11.128 -4.660 -17.169 1.00 96.94 92 GLN A CA 1
ATOM 742 C C . GLN A 1 92 ? 12.145 -3.799 -16.419 1.00 96.94 92 GLN A C 1
ATOM 744 O O . GLN A 1 92 ? 11.844 -3.285 -15.346 1.00 96.94 92 GLN A O 1
ATOM 749 N N . TYR A 1 93 ? 13.316 -3.573 -17.016 1.00 96.38 93 TYR A N 1
ATOM 750 C CA . TYR A 1 93 ? 14.361 -2.727 -16.427 1.00 96.38 93 TYR A CA 1
ATOM 751 C C . TYR A 1 93 ? 13.855 -1.314 -16.090 1.00 96.38 93 TYR A C 1
ATOM 753 O O . TYR A 1 93 ? 14.013 -0.852 -14.967 1.00 96.38 93 TYR A O 1
ATOM 761 N N . VAL A 1 94 ? 13.112 -0.691 -17.012 1.00 96.38 94 VAL A N 1
ATOM 762 C CA . VAL A 1 94 ? 12.494 0.635 -16.812 1.00 96.38 94 VAL A CA 1
ATOM 763 C C . VAL A 1 94 ? 11.559 0.663 -15.597 1.00 96.38 94 VAL A C 1
ATOM 765 O O . VAL A 1 94 ? 11.418 1.688 -14.934 1.00 96.38 94 VAL A O 1
ATOM 768 N N . PHE A 1 95 ? 10.899 -0.458 -15.290 1.00 97.12 95 PHE A N 1
ATOM 769 C CA . PHE A 1 95 ? 10.087 -0.555 -14.082 1.00 97.12 95 PHE A CA 1
ATOM 770 C C . PHE A 1 95 ? 10.967 -0.602 -12.830 1.00 97.12 95 PHE A C 1
ATOM 772 O O . PHE A 1 95 ? 10.665 0.113 -11.882 1.00 97.12 95 PHE A O 1
ATOM 779 N N . GLN A 1 96 ? 12.044 -1.395 -12.830 1.00 97.31 96 GLN A N 1
ATOM 780 C CA . GLN A 1 96 ? 12.962 -1.489 -11.688 1.00 97.31 96 GLN A CA 1
ATOM 781 C C . GLN A 1 96 ? 13.631 -0.146 -11.371 1.00 97.31 96 GLN A C 1
ATOM 783 O O . GLN A 1 96 ? 13.705 0.224 -10.206 1.00 97.31 96 GLN A O 1
ATOM 788 N N . GLU A 1 97 ? 14.056 0.613 -12.387 1.00 96.56 97 GLU A N 1
ATOM 789 C CA . GLU A 1 97 ? 14.616 1.957 -12.179 1.00 96.56 97 GLU A CA 1
ATOM 790 C C . GLU A 1 97 ? 13.600 2.910 -11.535 1.00 96.56 97 GLU A C 1
ATOM 792 O O . GLU A 1 97 ? 13.940 3.696 -10.654 1.00 96.56 97 GLU A O 1
ATOM 797 N N . ALA A 1 98 ? 12.334 2.835 -11.955 1.00 96.25 98 ALA A N 1
ATOM 798 C CA . ALA A 1 98 ? 11.276 3.704 -11.444 1.00 96.25 98 ALA A CA 1
ATOM 799 C C . ALA A 1 98 ? 10.682 3.248 -10.098 1.00 96.25 98 ALA A C 1
ATOM 801 O O . ALA A 1 98 ? 10.041 4.049 -9.413 1.00 96.25 98 ALA A O 1
ATOM 802 N N . ALA A 1 99 ? 10.818 1.967 -9.760 1.00 97.44 9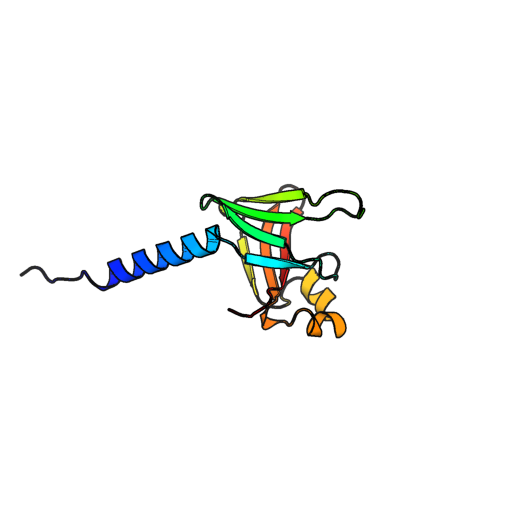9 ALA A N 1
ATOM 803 C CA . ALA A 1 99 ? 10.299 1.333 -8.554 1.00 97.44 99 ALA A CA 1
ATOM 804 C C . ALA A 1 99 ? 11.229 0.182 -8.127 1.00 97.44 99 ALA A C 1
ATOM 806 O O . ALA A 1 99 ? 10.924 -0.988 -8.401 1.00 97.44 99 ALA A O 1
ATOM 807 N N . PRO A 1 100 ? 12.365 0.502 -7.477 1.00 97.31 100 PRO A N 1
ATOM 808 C CA . PRO A 1 100 ? 13.310 -0.495 -6.989 1.00 97.31 100 PRO A CA 1
ATOM 809 C C . PRO A 1 100 ? 12.656 -1.485 -6.026 1.00 97.31 100 PRO A C 1
ATOM 811 O O . PRO A 1 100 ? 11.668 -1.175 -5.360 1.00 97.31 100 PRO A O 1
ATOM 814 N N . GLU A 1 101 ? 13.225 -2.686 -5.921 1.00 97.75 101 GLU A N 1
ATOM 815 C CA . GLU A 1 101 ? 12.663 -3.745 -5.078 1.00 97.75 101 GLU A CA 1
ATOM 816 C C . GLU A 1 101 ? 12.502 -3.296 -3.622 1.00 97.75 101 GLU A C 1
ATOM 818 O O . GLU A 1 101 ? 11.474 -3.553 -2.999 1.00 97.75 101 GLU A O 1
ATOM 823 N N . SER A 1 102 ? 13.479 -2.547 -3.110 1.00 97.56 102 SER A N 1
ATOM 824 C CA . SER A 1 102 ? 13.502 -2.037 -1.738 1.00 97.56 102 SER A CA 1
ATOM 825 C C . SER A 1 102 ? 12.358 -1.083 -1.393 1.00 97.56 102 SER A C 1
ATOM 827 O O . SER A 1 102 ? 12.095 -0.897 -0.210 1.00 97.56 102 SER A O 1
ATOM 829 N N . THR A 1 103 ? 11.690 -0.485 -2.384 1.00 97.81 103 THR A N 1
ATOM 830 C CA . THR A 1 103 ? 10.563 0.436 -2.166 1.00 97.81 103 THR A CA 1
ATOM 831 C C . THR A 1 103 ? 9.219 -0.176 -2.552 1.00 97.81 103 THR A C 1
ATOM 833 O O . THR A 1 103 ? 8.178 0.472 -2.422 1.00 97.81 103 T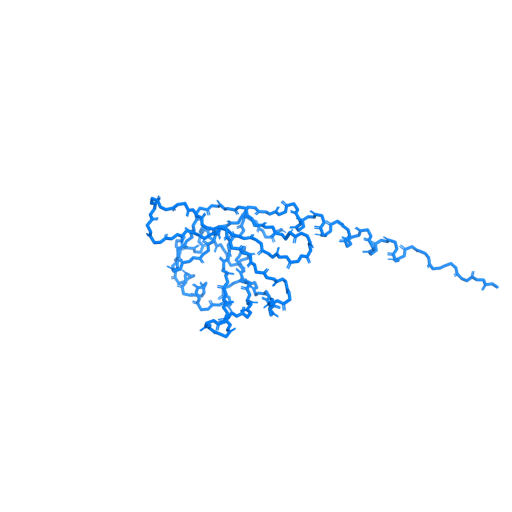HR A O 1
ATOM 836 N N . CYS A 1 104 ? 9.214 -1.420 -3.035 1.00 98.19 104 CYS A N 1
ATOM 837 C CA . CYS A 1 104 ? 8.005 -2.111 -3.453 1.00 98.19 104 CYS A CA 1
ATOM 838 C C . CYS A 1 104 ? 7.450 -2.991 -2.341 1.00 98.19 104 CYS A C 1
ATOM 840 O O . CYS A 1 104 ? 8.189 -3.643 -1.607 1.00 98.19 104 CYS A O 1
ATOM 842 N N . PHE A 1 105 ? 6.127 -3.050 -2.249 1.00 98.25 105 PHE A N 1
ATOM 843 C CA . PHE A 1 105 ? 5.445 -3.980 -1.362 1.00 98.25 105 PHE A CA 1
ATOM 844 C C . PHE A 1 105 ? 4.021 -4.262 -1.840 1.00 98.25 105 PHE A C 1
ATOM 846 O O . PHE A 1 105 ? 3.457 -3.551 -2.675 1.00 98.25 105 PHE A O 1
ATOM 853 N N . SER A 1 106 ? 3.430 -5.324 -1.308 1.00 98.12 106 SER A N 1
ATOM 854 C CA . SER A 1 106 ? 2.054 -5.732 -1.575 1.00 98.12 106 SER A CA 1
ATOM 855 C C . SER A 1 106 ? 1.298 -5.935 -0.275 1.00 98.12 106 SER A C 1
ATOM 857 O O . SER A 1 106 ? 1.797 -6.601 0.628 1.00 98.12 106 SER A O 1
ATOM 859 N N . VAL A 1 107 ? 0.074 -5.419 -0.206 1.00 97.75 107 VAL A N 1
ATOM 860 C CA . VAL A 1 107 ? -0.882 -5.722 0.865 1.00 97.75 107 VAL A CA 1
ATOM 861 C C . VAL A 1 107 ? -1.824 -6.802 0.353 1.00 97.75 107 VAL A C 1
ATOM 863 O O . VAL A 1 107 ? -2.501 -6.599 -0.661 1.00 97.75 107 VAL A O 1
ATOM 866 N N . ILE A 1 108 ? -1.852 -7.947 1.028 1.00 97.62 108 ILE A N 1
ATOM 867 C CA . ILE A 1 108 ? -2.654 -9.113 0.654 1.00 97.62 108 ILE A CA 1
ATOM 868 C C . ILE A 1 108 ? -3.812 -9.231 1.635 1.00 97.62 108 ILE A C 1
ATOM 870 O O . ILE A 1 108 ? -3.617 -9.176 2.845 1.00 97.62 108 ILE A O 1
ATOM 874 N N . PHE A 1 109 ? -5.024 -9.370 1.109 1.00 97.31 109 PHE A N 1
ATOM 875 C CA . PHE A 1 109 ? -6.248 -9.369 1.900 1.00 97.31 109 PHE A CA 1
ATOM 876 C C . PHE A 1 109 ? -7.298 -10.318 1.322 1.00 97.31 109 PHE A C 1
ATOM 878 O O . PHE A 1 109 ? -7.271 -10.662 0.131 1.00 97.31 109 PHE A O 1
ATOM 885 N N . THR A 1 110 ? -8.238 -10.738 2.163 1.00 96.25 110 THR A N 1
ATOM 886 C CA . THR A 1 110 ? -9.386 -11.538 1.738 1.00 96.25 110 THR A CA 1
ATOM 887 C C . THR A 1 110 ? -10.327 -10.700 0.873 1.00 96.25 110 THR A C 1
ATOM 889 O O . THR A 1 110 ? -10.532 -9.506 1.072 1.00 96.25 110 THR A O 1
ATOM 892 N N . HIS A 1 111 ? -10.893 -11.303 -0.169 1.00 92.06 111 HIS A N 1
ATOM 893 C CA . HIS A 1 111 ? -11.794 -10.608 -1.079 1.00 92.06 111 HIS A CA 1
ATOM 894 C C . HIS A 1 111 ? -12.918 -11.528 -1.533 1.00 92.06 111 HIS A C 1
ATOM 896 O O . HIS A 1 111 ? -12.671 -12.569 -2.141 1.00 92.06 111 HIS A O 1
ATOM 902 N N . VAL A 1 112 ? -14.158 -11.064 -1.369 1.00 87.12 112 VAL A N 1
ATOM 903 C CA . VAL A 1 112 ? -15.394 -11.833 -1.616 1.00 87.12 112 VAL A CA 1
ATOM 904 C C . VAL A 1 112 ? -15.460 -12.550 -2.973 1.00 87.12 112 VAL A C 1
ATOM 906 O O . VAL A 1 112 ? -16.088 -13.592 -3.082 1.00 87.12 112 VAL A O 1
ATOM 909 N N . LYS A 1 113 ? -14.814 -12.014 -4.020 1.00 85.06 113 LYS A N 1
ATOM 910 C CA . LYS A 1 113 ? -14.800 -12.623 -5.370 1.00 85.06 113 LYS A CA 1
ATOM 911 C C . LYS A 1 113 ? -13.600 -13.514 -5.690 1.00 85.06 113 LYS A C 1
ATOM 913 O O . LYS A 1 113 ? -13.688 -14.297 -6.624 1.00 85.06 113 LYS A O 1
ATOM 918 N N . PHE A 1 114 ? -12.465 -13.319 -5.023 1.00 80.25 114 PHE A N 1
ATOM 919 C CA . PHE A 1 114 ? -11.182 -13.894 -5.464 1.00 80.25 114 PHE A CA 1
ATOM 920 C C . PHE A 1 114 ? -10.515 -14.742 -4.384 1.00 80.25 114 PHE A C 1
ATOM 922 O O . PHE A 1 114 ? -9.391 -15.187 -4.586 1.00 80.25 114 PHE A O 1
ATOM 929 N N . LEU A 1 115 ? -11.209 -14.956 -3.259 1.00 85.25 115 LEU A N 1
ATOM 930 C CA . LEU A 1 115 ? -10.683 -15.480 -2.005 1.00 85.25 115 LEU A CA 1
ATOM 931 C C . LEU A 1 115 ? -9.576 -14.579 -1.451 1.00 85.25 115 LEU A C 1
ATOM 933 O O . LEU A 1 115 ? -9.822 -13.894 -0.465 1.00 85.25 115 LEU A O 1
ATOM 937 N N . HIS A 1 116 ? -8.423 -14.481 -2.117 1.00 92.69 116 HIS A N 1
ATOM 938 C CA . HIS A 1 116 ? -7.324 -13.575 -1.783 1.00 92.69 116 HIS A CA 1
ATOM 939 C C . HIS A 1 116 ? -7.059 -12.585 -2.923 1.00 92.69 116 HIS A C 1
ATOM 941 O O . HIS A 1 116 ? -7.214 -12.886 -4.109 1.00 92.69 116 HIS A O 1
ATOM 947 N N . LYS A 1 117 ? -6.635 -11.376 -2.568 1.00 93.75 117 LYS A N 1
ATOM 948 C CA . LYS A 1 117 ? -6.267 -10.328 -3.517 1.00 93.75 117 LYS A CA 1
ATOM 949 C C . LYS A 1 117 ? -5.082 -9.540 -2.982 1.00 93.75 117 LYS A C 1
ATOM 951 O O . LYS A 1 117 ? -5.011 -9.294 -1.786 1.00 93.75 117 LYS A O 1
ATOM 956 N N . SER A 1 118 ? -4.202 -9.092 -3.875 1.00 95.00 118 SER A N 1
ATOM 957 C CA . SER A 1 118 ? -3.163 -8.121 -3.534 1.00 95.00 118 SER A CA 1
ATOM 958 C C . SER A 1 118 ? -3.468 -6.733 -4.099 1.00 95.00 118 SER A C 1
ATOM 960 O O . SER A 1 118 ? -4.127 -6.562 -5.138 1.00 95.00 118 SER A O 1
ATOM 962 N N . VAL A 1 119 ? -2.985 -5.718 -3.392 1.00 96.06 119 VAL A N 1
ATOM 963 C CA . VAL A 1 119 ? -2.749 -4.388 -3.942 1.00 96.06 119 VAL A CA 1
ATOM 964 C C . VAL A 1 119 ? -1.276 -4.056 -3.770 1.00 96.06 119 VAL A C 1
ATOM 966 O O . VAL A 1 119 ? -0.733 -4.160 -2.675 1.00 96.06 119 VAL A O 1
ATOM 969 N N . ASP A 1 120 ? -0.648 -3.658 -4.869 1.00 97.69 120 ASP A N 1
ATOM 970 C CA . ASP A 1 120 ? 0.795 -3.486 -4.916 1.00 97.69 120 ASP A CA 1
ATOM 971 C C . ASP A 1 120 ? 1.143 -2.001 -5.037 1.00 97.69 120 ASP A C 1
ATOM 973 O O . ASP A 1 120 ? 0.482 -1.246 -5.770 1.00 97.69 120 ASP A O 1
ATOM 977 N N . PHE A 1 121 ? 2.191 -1.589 -4.337 1.00 97.75 121 PHE A N 1
ATOM 978 C CA . PHE A 1 121 ? 2.641 -0.208 -4.242 1.00 97.75 121 PHE A CA 1
ATOM 979 C C . PHE A 1 121 ? 4.155 -0.106 -4.413 1.00 97.75 121 PHE A C 1
ATOM 981 O O . PHE A 1 121 ? 4.888 -1.058 -4.156 1.00 97.75 121 PHE A O 1
ATOM 988 N N . ALA A 1 122 ? 4.594 1.078 -4.831 1.00 97.69 122 ALA A N 1
ATOM 989 C CA . ALA A 1 122 ? 5.964 1.540 -4.706 1.00 97.69 122 ALA A CA 1
ATOM 990 C C . ALA A 1 122 ? 5.973 2.864 -3.931 1.00 97.69 122 ALA A C 1
ATOM 992 O O . ALA A 1 122 ? 5.225 3.794 -4.270 1.00 97.69 122 ALA A O 1
ATOM 993 N N . ALA A 1 123 ? 6.801 2.928 -2.896 1.00 97.06 123 ALA A N 1
ATOM 994 C CA . ALA A 1 123 ? 7.096 4.134 -2.140 1.00 97.06 123 ALA A CA 1
ATOM 995 C C . ALA A 1 123 ? 8.168 4.981 -2.849 1.00 97.06 123 ALA A C 1
ATOM 997 O O . ALA A 1 123 ? 8.863 4.514 -3.756 1.00 97.06 123 ALA A O 1
ATOM 998 N N . SER A 1 124 ? 8.287 6.248 -2.451 1.00 93.69 124 SER A N 1
ATOM 999 C CA . SER A 1 124 ? 9.360 7.139 -2.915 1.00 93.69 124 SER A CA 1
ATOM 1000 C C . SER A 1 124 ? 10.721 6.814 -2.299 1.00 93.69 124 SER A C 1
ATOM 1002 O O . SER A 1 124 ? 11.744 7.186 -2.865 1.00 93.69 124 SER A O 1
ATOM 1004 N N . SER A 1 125 ? 10.721 6.150 -1.145 1.00 91.88 125 SER A N 1
ATOM 1005 C CA . SER A 1 125 ? 11.882 5.844 -0.310 1.00 91.88 125 SER A CA 1
ATOM 1006 C C . SER A 1 125 ? 11.665 4.511 0.415 1.00 91.88 125 SER A C 1
ATOM 1008 O O . SER A 1 125 ? 10.604 3.899 0.270 1.00 91.88 125 SER A O 1
ATOM 1010 N N . LYS A 1 126 ? 12.689 4.014 1.115 1.00 86.94 126 LYS A N 1
ATOM 1011 C CA . LYS A 1 126 ? 12.633 2.725 1.827 1.00 86.94 126 LYS A CA 1
ATOM 1012 C C . LYS A 1 126 ? 12.076 2.884 3.246 1.00 86.94 126 LYS A C 1
ATOM 1014 O O . LYS A 1 126 ? 11.471 1.947 3.759 1.00 86.94 126 LYS A O 1
ATOM 1019 N N . GLU A 1 127 ? 12.364 4.028 3.854 1.00 79.50 127 GLU A N 1
ATOM 1020 C CA . GLU A 1 127 ? 11.881 4.492 5.157 1.00 79.50 127 GLU A CA 1
ATOM 1021 C C . GLU A 1 127 ? 10.366 4.702 5.136 1.00 79.50 127 GLU A C 1
ATOM 1023 O O . GLU A 1 127 ? 9.718 4.257 6.106 1.00 79.50 127 GLU A O 1
#

InterPro domains:
  IPR011993 PH-like domain superfamily [G3DSA:2.30.29.30] (14-127)

Radius of gyration: 17.75 Å; chains: 1; bounding box: 30×26×68 Å

pLDDT: mean 89.82, std 11.86, range [43.28, 98.25]